Protein AF-A0A1F3GYL7-F1 (afdb_monomer)

pLDDT: mean 73.77, std 18.19, range [34.28, 92.25]

Foldseek 3Di:
DDDDDPPDDPPPPPDDPVPPPPALLNVLVVLCVQLVDDPQLSVQSSVLSVVLVVVVVVVVVVCVVCVVVPPPDPVVVVVVVVVVVVVSVVVSLVSNCVRRNDVSSVSVVVVVVVVVCVVVVVVPPPDPDDDPDPDDD

Secondary structure (DSSP, 8-state):
--------------S--------HHHHHHHHHHHHT--HHHHHHHHHHHHHHHHHHHHHHHHHHHTTTT--S-HHHHHHHHHHHHHHHHHHHHHHHHHHH-HHHHHHHHHHHHHHHHHHHHHTT---SS--------

Sequence (137 aa):
MSFSLMAQQNTGRQGQRTEMRWTAKERSEKMAKQLNLSDEQKAKVEALFEKQDAKRKEMMAKQMEKRDEMTQDREARRKEMMEMRNQAVAENDAELETIIGKEKMDEWKKVRDEQQKTMRGDAKRPGRRNMQAPQTK

Solvent-accessible surface area (backbone atoms only — not comparable to full-atom values): 8381 Å² total; per-residue (Å²): 137,82,84,78,87,78,88,80,84,84,88,79,79,89,70,76,86,72,72,85,66,74,47,37,60,58,48,23,51,50,48,22,68,76,63,69,49,51,73,70,42,28,53,54,45,22,56,50,39,47,56,51,49,52,53,50,51,53,54,50,50,57,49,60,69,46,50,75,78,63,70,84,49,70,64,63,52,50,51,54,53,50,49,58,48,50,51,55,49,52,56,52,49,54,57,44,31,76,63,64,32,65,72,48,42,52,54,47,50,52,56,50,50,52,54,50,48,51,56,56,54,57,69,65,56,93,78,85,85,81,89,77,78,82,83,78,131

Structure (mmCIF, N/CA/C/O backbone):
data_AF-A0A1F3GYL7-F1
#
_entry.id   AF-A0A1F3GYL7-F1
#
loop_
_atom_site.group_PDB
_atom_site.id
_atom_site.type_symbol
_atom_site.label_atom_id
_atom_site.label_alt_id
_atom_site.label_comp_id
_atom_site.label_asym_id
_atom_site.label_entity_id
_atom_site.label_seq_id
_atom_site.pdbx_PDB_ins_code
_atom_site.Cartn_x
_atom_site.Cartn_y
_atom_site.Cartn_z
_atom_site.occupancy
_atom_site.B_iso_or_equiv
_atom_site.auth_seq_id
_atom_site.auth_comp_id
_atom_site.auth_asym_id
_atom_site.auth_atom_id
_atom_site.pdbx_PDB_model_num
ATOM 1 N N . MET A 1 1 ? 43.795 -32.049 -21.755 1.00 37.28 1 MET A N 1
ATOM 2 C CA . MET A 1 1 ? 43.040 -31.264 -20.757 1.00 37.28 1 MET A CA 1
ATOM 3 C C . MET A 1 1 ? 41.613 -31.130 -21.260 1.00 37.28 1 MET A C 1
ATOM 5 O O . MET A 1 1 ? 41.383 -30.452 -22.250 1.00 37.28 1 MET A O 1
ATOM 9 N N . SER A 1 2 ? 40.695 -31.886 -20.668 1.00 34.28 2 SER A N 1
ATOM 10 C CA . SER A 1 2 ? 39.287 -31.991 -21.060 1.00 34.28 2 SER A CA 1
ATOM 11 C C . SER A 1 2 ? 38.461 -30.896 -20.382 1.00 34.28 2 SER A C 1
ATOM 13 O O . SER A 1 2 ? 38.310 -30.895 -19.161 1.00 34.28 2 SER A O 1
ATOM 15 N N . PHE A 1 3 ? 37.930 -29.970 -21.179 1.00 40.31 3 PHE A N 1
ATOM 16 C CA . PHE A 1 3 ? 36.938 -28.987 -20.751 1.00 40.31 3 PHE A CA 1
ATOM 17 C C . PHE A 1 3 ? 35.604 -29.704 -20.513 1.00 40.31 3 PHE A C 1
ATOM 19 O O . PHE A 1 3 ? 34.937 -30.121 -21.456 1.00 40.31 3 PHE A O 1
ATOM 26 N N . SER A 1 4 ? 35.244 -29.899 -19.243 1.00 40.94 4 SER A N 1
ATOM 27 C CA . SER A 1 4 ? 33.967 -30.501 -18.863 1.00 40.94 4 SER A CA 1
ATOM 28 C C . SER A 1 4 ? 32.839 -29.482 -19.019 1.00 40.94 4 SER A C 1
ATOM 30 O O . SER A 1 4 ? 32.772 -28.480 -18.305 1.00 40.94 4 SER A O 1
ATOM 32 N N . LEU A 1 5 ? 31.959 -29.771 -19.977 1.00 44.31 5 LEU A N 1
ATOM 33 C CA . LEU A 1 5 ? 30.590 -29.281 -20.074 1.00 44.31 5 LEU A CA 1
ATOM 34 C C . LEU A 1 5 ? 29.860 -29.525 -18.734 1.00 44.31 5 LEU A C 1
ATOM 36 O O . LEU A 1 5 ? 29.415 -30.631 -18.450 1.00 44.31 5 LEU A O 1
ATOM 40 N N . MET A 1 6 ? 29.683 -28.484 -17.924 1.00 42.25 6 MET A N 1
ATOM 41 C CA . MET A 1 6 ? 28.635 -28.435 -16.892 1.00 42.25 6 MET A CA 1
ATOM 42 C C . MET A 1 6 ? 27.980 -27.053 -16.894 1.00 42.25 6 MET A C 1
ATOM 44 O O . MET A 1 6 ? 27.955 -26.326 -15.907 1.00 42.25 6 MET A O 1
ATOM 48 N N . ALA A 1 7 ? 27.441 -26.682 -18.052 1.00 49.66 7 ALA A N 1
ATOM 49 C CA . ALA A 1 7 ? 26.533 -25.552 -18.208 1.00 49.66 7 ALA A CA 1
ATOM 50 C C . ALA A 1 7 ? 25.125 -26.057 -18.549 1.00 49.66 7 ALA A C 1
ATOM 52 O O . ALA A 1 7 ? 24.496 -25.561 -19.471 1.00 49.66 7 ALA A O 1
ATOM 53 N N . GLN A 1 8 ? 24.629 -27.087 -17.857 1.00 50.72 8 GLN A N 1
ATOM 54 C CA . GLN A 1 8 ? 23.266 -27.569 -18.082 1.00 50.72 8 GLN A CA 1
ATOM 55 C C . GLN A 1 8 ? 22.753 -28.388 -16.897 1.00 50.72 8 GLN A C 1
ATOM 57 O O . GLN A 1 8 ? 22.767 -29.607 -16.947 1.00 50.72 8 GLN A O 1
ATOM 62 N N . GLN A 1 9 ? 22.315 -27.716 -15.828 1.00 42.56 9 GLN A N 1
ATOM 63 C CA . GLN A 1 9 ? 21.223 -28.178 -14.951 1.00 42.56 9 GLN A CA 1
ATOM 64 C C . GLN A 1 9 ? 21.025 -27.194 -13.794 1.00 42.56 9 GLN A C 1
ATOM 66 O O . GLN A 1 9 ? 21.445 -27.403 -12.663 1.00 42.56 9 GLN A O 1
ATOM 71 N N . ASN A 1 10 ? 20.343 -26.087 -14.073 1.00 40.91 10 ASN A N 1
ATOM 72 C CA . ASN A 1 10 ? 19.607 -25.376 -13.029 1.00 40.91 10 ASN A CA 1
ATOM 73 C C . ASN A 1 10 ? 18.213 -25.009 -13.550 1.00 40.91 10 ASN A C 1
ATOM 75 O O . ASN A 1 10 ? 17.783 -23.863 -13.520 1.00 40.91 10 ASN A O 1
ATOM 79 N N . THR A 1 11 ? 17.516 -26.007 -14.089 1.00 47.75 11 THR A N 1
ATOM 80 C CA . THR A 1 11 ? 16.118 -25.933 -14.538 1.00 47.75 11 THR A CA 1
ATOM 81 C C . THR A 1 11 ? 15.185 -26.524 -13.475 1.00 47.75 11 THR A C 1
ATOM 83 O O . THR A 1 11 ? 14.317 -27.329 -13.784 1.00 47.75 11 THR A O 1
ATOM 86 N N . GLY A 1 12 ? 15.398 -26.176 -12.198 1.00 41.06 12 GLY A N 1
ATOM 87 C CA . GLY A 1 12 ? 14.755 -26.863 -11.065 1.00 41.06 12 GLY A CA 1
ATOM 88 C C . GLY A 1 12 ? 14.095 -25.979 -10.004 1.00 41.06 12 GLY A C 1
ATOM 89 O O . GLY A 1 12 ? 13.742 -26.481 -8.943 1.00 41.06 12 GLY A O 1
ATOM 90 N N . ARG A 1 13 ? 13.932 -24.667 -10.228 1.00 42.88 13 ARG A N 1
ATOM 91 C CA . ARG A 1 13 ? 13.186 -23.778 -9.305 1.00 42.88 13 ARG A CA 1
ATOM 92 C C . ARG A 1 13 ? 12.254 -22.797 -10.019 1.00 42.88 13 ARG A C 1
ATOM 94 O O . ARG A 1 13 ? 12.054 -21.670 -9.576 1.00 42.88 13 ARG A O 1
ATOM 101 N N . GLN A 1 14 ? 11.662 -23.231 -11.125 1.00 47.12 14 GLN A N 1
ATOM 102 C CA . GLN A 1 14 ? 10.416 -22.662 -11.637 1.00 47.12 14 GLN A CA 1
ATOM 103 C C . GLN A 1 14 ? 9.277 -23.586 -11.208 1.00 47.12 14 GLN A C 1
ATOM 105 O O . GLN A 1 14 ? 8.804 -24.416 -11.969 1.00 47.12 14 GLN A O 1
ATOM 110 N N . GLY A 1 15 ? 8.885 -23.512 -9.945 1.00 44.62 15 GLY A N 1
ATOM 111 C CA . GLY A 1 15 ? 7.812 -24.348 -9.431 1.00 44.62 15 GLY A CA 1
ATOM 112 C C . GLY A 1 15 ? 7.442 -23.871 -8.048 1.00 44.62 15 GLY A C 1
ATOM 113 O O . GLY A 1 15 ? 8.265 -23.927 -7.144 1.00 44.62 15 GLY A O 1
ATOM 114 N N . GLN A 1 16 ? 6.223 -23.355 -7.917 1.00 39.97 16 GLN A N 1
ATOM 115 C CA . GLN A 1 16 ? 5.605 -22.977 -6.649 1.00 39.97 16 GLN A CA 1
ATOM 116 C C . GLN A 1 16 ? 6.241 -21.775 -5.930 1.00 39.97 16 GLN A C 1
ATOM 118 O O . GLN A 1 16 ? 6.591 -21.823 -4.754 1.00 39.97 16 GLN A O 1
ATOM 123 N N . ARG A 1 17 ? 6.233 -20.603 -6.580 1.00 45.72 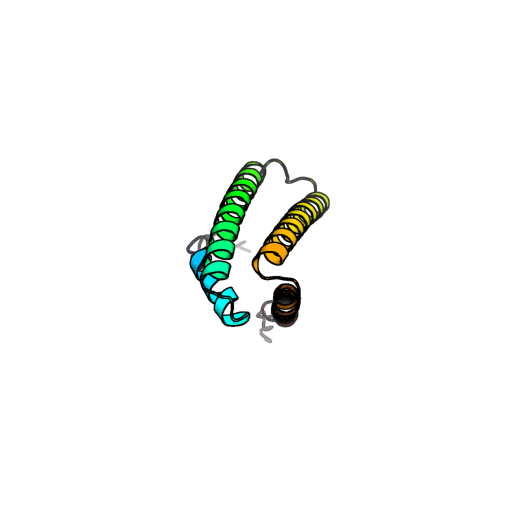17 ARG A N 1
ATOM 124 C CA . ARG A 1 17 ? 5.813 -19.408 -5.828 1.00 45.72 17 ARG A CA 1
ATOM 125 C C . ARG A 1 17 ? 4.307 -19.533 -5.635 1.00 45.72 17 ARG A C 1
ATOM 127 O O . ARG A 1 17 ? 3.544 -18.900 -6.353 1.00 45.72 17 ARG A O 1
ATOM 134 N N . THR A 1 18 ? 3.883 -20.418 -4.738 1.00 44.16 18 THR A N 1
ATOM 135 C CA . THR A 1 18 ? 2.513 -20.423 -4.237 1.00 44.16 18 THR A CA 1
ATOM 136 C C . THR A 1 18 ? 2.375 -19.092 -3.531 1.00 44.16 18 THR A C 1
ATOM 138 O O . THR A 1 18 ? 2.888 -18.887 -2.430 1.00 44.16 18 THR A O 1
ATOM 141 N N . GLU A 1 19 ? 1.834 -18.121 -4.255 1.00 45.38 19 GLU A N 1
ATOM 142 C CA . GLU A 1 19 ? 1.468 -16.843 -3.704 1.00 45.38 19 GLU A CA 1
ATOM 143 C C . GLU A 1 19 ? 0.496 -17.154 -2.566 1.00 45.38 19 GLU A C 1
ATOM 145 O O . GLU A 1 19 ? -0.685 -17.387 -2.797 1.00 45.38 19 GLU A O 1
ATOM 150 N N . MET A 1 20 ? 0.961 -17.125 -1.316 1.00 46.00 20 MET A N 1
ATOM 151 C CA . MET A 1 20 ? 0.079 -16.744 -0.217 1.00 46.00 20 MET A CA 1
ATOM 152 C C . MET A 1 20 ? -0.236 -15.257 -0.418 1.00 46.00 20 MET A C 1
ATOM 154 O O . MET A 1 20 ? 0.219 -14.392 0.330 1.00 46.00 20 MET A O 1
ATOM 158 N N . ARG A 1 21 ? -0.913 -14.934 -1.526 1.00 65.94 21 ARG A N 1
ATOM 159 C CA . ARG A 1 21 ? -1.442 -13.610 -1.794 1.00 65.94 21 ARG A CA 1
ATOM 160 C C . ARG A 1 21 ? -2.658 -13.528 -0.904 1.00 65.94 21 ARG A C 1
ATOM 162 O O . ARG A 1 21 ? -3.651 -14.198 -1.158 1.00 65.94 21 ARG A O 1
ATOM 169 N N . TRP A 1 22 ? -2.536 -12.756 0.164 1.00 74.44 22 T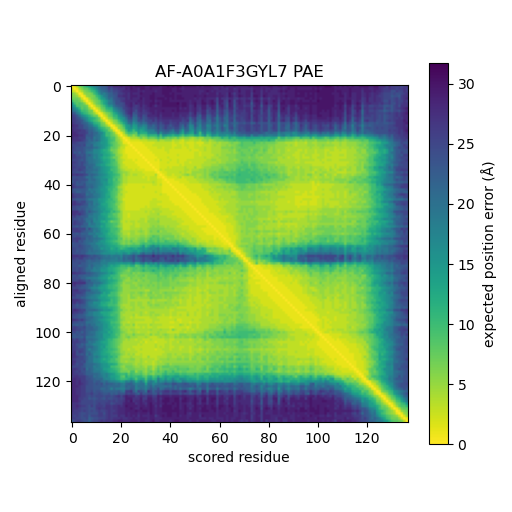RP A N 1
ATOM 170 C CA . TRP A 1 22 ? -3.655 -12.545 1.061 1.00 74.44 22 TRP A CA 1
ATOM 171 C C . TRP A 1 22 ? -4.801 -11.956 0.246 1.00 74.44 22 TRP A C 1
ATOM 173 O O . TRP A 1 22 ? -4.607 -10.982 -0.493 1.00 74.44 22 TRP A O 1
ATOM 183 N N . THR A 1 23 ? -5.970 -12.566 0.362 1.00 85.75 23 THR A N 1
ATOM 184 C CA . THR A 1 23 ? -7.190 -12.096 -0.293 1.00 85.75 23 THR A CA 1
ATOM 185 C C . THR A 1 23 ? -7.572 -10.702 0.222 1.00 85.75 23 THR A C 1
ATOM 187 O O . THR A 1 23 ? -7.051 -10.218 1.233 1.00 85.75 23 THR A O 1
ATOM 190 N N . ALA A 1 24 ? -8.465 -9.998 -0.483 1.00 86.50 24 ALA A N 1
ATOM 191 C CA . ALA A 1 24 ? -9.007 -8.725 0.005 1.00 86.50 24 ALA A CA 1
ATOM 192 C C . ALA A 1 24 ? -9.619 -8.879 1.407 1.00 86.50 24 ALA A C 1
ATOM 194 O O . ALA A 1 24 ? -9.301 -8.088 2.295 1.00 86.50 24 ALA A O 1
ATOM 195 N N . LYS A 1 25 ? -10.356 -9.973 1.620 1.00 87.12 25 LYS A N 1
ATOM 196 C CA . LYS A 1 25 ? -10.938 -10.368 2.902 1.00 87.12 25 LYS A CA 1
ATOM 197 C C . LYS A 1 25 ? -9.906 -10.604 4.005 1.00 87.12 25 LYS A C 1
ATOM 199 O O . LYS A 1 25 ? -10.003 -10.029 5.080 1.00 87.12 25 LYS A O 1
ATOM 204 N N . GLU A 1 26 ? -8.870 -11.402 3.758 1.00 87.25 26 GLU A N 1
ATOM 205 C CA . GLU A 1 26 ? -7.839 -11.659 4.779 1.00 87.25 26 GLU A CA 1
ATOM 206 C C . GLU A 1 26 ? -7.068 -10.384 5.151 1.00 87.25 26 GLU A C 1
ATOM 208 O O . GLU A 1 26 ? -6.670 -10.187 6.303 1.00 87.25 26 GLU A O 1
ATOM 213 N N . ARG A 1 27 ? -6.862 -9.483 4.181 1.00 87.06 27 ARG A N 1
ATOM 214 C CA . ARG A 1 27 ? -6.215 -8.189 4.431 1.00 87.06 27 ARG A CA 1
ATOM 215 C C . ARG A 1 27 ? -7.113 -7.238 5.209 1.00 87.06 27 ARG A C 1
ATOM 217 O O . ARG A 1 27 ? -6.607 -6.602 6.134 1.00 87.06 27 ARG A O 1
ATOM 224 N N . SER A 1 28 ? -8.402 -7.149 4.874 1.00 88.50 28 SER A N 1
ATOM 225 C CA . SER A 1 28 ? -9.361 -6.331 5.624 1.00 88.50 28 SER A CA 1
ATOM 226 C C . SER A 1 28 ? -9.523 -6.865 7.048 1.00 88.50 28 SER A C 1
ATOM 228 O O . SER A 1 28 ? -9.502 -6.086 7.992 1.00 88.50 28 SER A O 1
ATOM 230 N N . GLU A 1 29 ? -9.552 -8.186 7.235 1.00 90.38 29 GLU A N 1
ATOM 231 C CA . GLU A 1 29 ? -9.592 -8.836 8.549 1.00 90.38 29 GLU A CA 1
ATOM 232 C C . GLU A 1 29 ? -8.367 -8.543 9.402 1.00 90.38 29 GLU A C 1
ATOM 234 O O . GLU A 1 29 ? -8.488 -8.220 10.584 1.00 90.38 29 GLU A O 1
ATOM 239 N N . LYS A 1 30 ? -7.171 -8.636 8.821 1.00 89.38 30 LYS A N 1
ATOM 240 C CA . LYS A 1 30 ? -5.942 -8.309 9.545 1.00 89.38 30 LYS A CA 1
ATOM 241 C C . LYS A 1 30 ? -5.890 -6.838 9.920 1.00 89.38 30 LYS A C 1
ATOM 243 O O . LYS A 1 30 ? -5.520 -6.519 11.044 1.00 89.38 30 LYS A O 1
ATOM 248 N N . MET A 1 31 ? -6.258 -5.960 8.989 1.00 87.44 31 MET A N 1
ATOM 249 C CA . MET A 1 31 ? -6.307 -4.524 9.235 1.00 87.44 31 MET A CA 1
ATOM 250 C C . MET A 1 31 ? -7.331 -4.199 10.324 1.00 87.44 31 MET A C 1
ATOM 252 O O . MET A 1 31 ? -7.011 -3.458 11.248 1.00 87.44 31 MET A O 1
ATOM 256 N N . ALA A 1 32 ? -8.510 -4.821 10.280 1.00 90.62 32 ALA A N 1
ATOM 257 C CA . ALA A 1 32 ? -9.528 -4.678 11.310 1.00 90.62 32 ALA A CA 1
ATOM 258 C C . ALA A 1 32 ? -9.018 -5.121 12.684 1.00 90.62 32 ALA A C 1
ATOM 260 O O . ALA A 1 32 ? -9.223 -4.402 13.652 1.00 90.62 32 ALA A O 1
ATOM 261 N N . LYS A 1 33 ? -8.277 -6.234 12.772 1.00 91.06 33 LYS A N 1
ATOM 262 C CA . LYS A 1 33 ? -7.644 -6.683 14.027 1.00 91.06 33 LYS A CA 1
ATOM 263 C C . LYS A 1 33 ? -6.541 -5.745 14.521 1.00 91.06 33 LYS A C 1
ATOM 265 O O . LYS A 1 33 ? -6.370 -5.592 15.720 1.00 91.06 33 LYS A O 1
ATOM 270 N N . GLN A 1 34 ? -5.766 -5.152 13.615 1.00 87.81 34 GLN A N 1
ATOM 271 C CA . GLN A 1 34 ? -4.658 -4.261 13.977 1.00 87.81 34 GLN A CA 1
ATOM 272 C C . GLN A 1 34 ? -5.137 -2.880 14.420 1.00 87.81 34 GLN A C 1
ATOM 274 O O . GLN A 1 34 ? -4.540 -2.285 15.308 1.00 87.81 34 GLN A O 1
ATOM 279 N N . LEU A 1 35 ? -6.198 -2.381 13.790 1.00 88.94 35 LEU A N 1
ATOM 280 C CA . LEU A 1 35 ? -6.718 -1.033 13.999 1.00 88.94 35 LEU A CA 1
ATOM 281 C C . LEU A 1 35 ? -8.022 -1.030 14.804 1.00 88.94 35 LEU A C 1
ATOM 283 O O . LEU A 1 35 ? -8.583 0.037 15.025 1.00 88.94 35 LEU A O 1
ATOM 287 N N . ASN A 1 36 ? -8.518 -2.189 15.246 1.00 89.38 36 ASN A N 1
ATOM 288 C CA . ASN A 1 36 ? -9.830 -2.350 15.883 1.00 89.38 36 ASN A CA 1
ATOM 289 C C . ASN A 1 36 ? -10.954 -1.661 15.080 1.00 89.38 36 ASN A C 1
ATOM 291 O O . ASN A 1 36 ? -11.685 -0.829 15.615 1.00 89.38 36 ASN A O 1
ATOM 295 N N . LEU A 1 37 ? -11.040 -1.954 13.776 1.00 89.56 37 LEU A N 1
ATOM 296 C CA . LEU A 1 37 ? -12.080 -1.393 12.898 1.00 89.56 37 LEU A CA 1
ATOM 297 C C . LEU A 1 37 ? -13.445 -2.026 13.187 1.00 89.56 37 LEU A C 1
ATOM 299 O O . LEU A 1 37 ? -13.516 -3.209 13.524 1.00 89.56 37 LEU A O 1
ATOM 303 N N . SER A 1 38 ? -14.523 -1.264 12.979 1.00 91.19 38 SER A N 1
ATOM 304 C CA . SER A 1 38 ? -15.885 -1.811 13.022 1.00 91.19 38 SER A CA 1
ATOM 305 C C . SER A 1 38 ? -16.171 -2.724 11.823 1.00 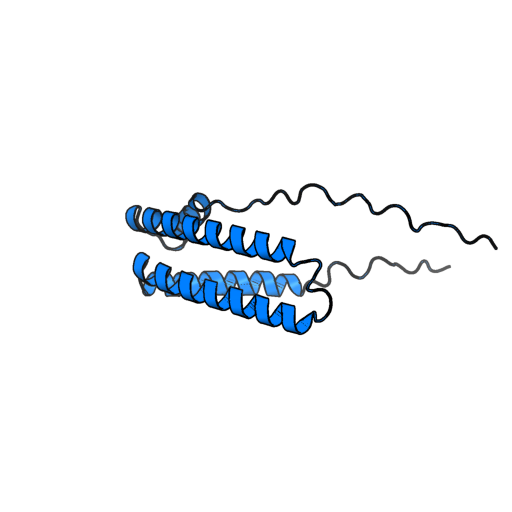91.19 38 SER A C 1
ATOM 307 O O . SER A 1 38 ? -15.508 -2.631 10.786 1.00 91.19 38 SER A O 1
ATOM 309 N N . ASP A 1 39 ? -17.194 -3.577 11.928 1.00 90.31 39 ASP A N 1
ATOM 310 C CA . ASP A 1 39 ? -17.601 -4.468 10.831 1.00 90.31 39 ASP A CA 1
ATOM 311 C C . ASP A 1 39 ? -18.003 -3.690 9.565 1.00 90.31 39 ASP A C 1
ATOM 313 O O . ASP A 1 39 ? -17.670 -4.090 8.448 1.00 90.31 39 ASP A O 1
ATOM 317 N N . GLU A 1 40 ? -18.630 -2.522 9.731 1.00 88.81 40 GLU A N 1
ATOM 318 C CA . GLU A 1 40 ? -18.975 -1.628 8.621 1.00 88.81 40 GLU A CA 1
ATOM 319 C C . GLU A 1 40 ? -17.734 -1.043 7.933 1.00 88.81 40 GLU A C 1
ATOM 321 O O . GLU A 1 40 ? -17.664 -0.977 6.702 1.00 88.81 40 GLU A O 1
ATOM 326 N N . GLN A 1 41 ? -16.729 -0.626 8.710 1.00 88.25 41 GLN A N 1
ATOM 327 C CA . GLN A 1 41 ? -15.464 -0.124 8.169 1.00 88.25 41 GLN A CA 1
ATOM 328 C C . GLN A 1 41 ? -14.682 -1.245 7.487 1.00 88.25 41 GLN A C 1
ATOM 330 O O . GLN A 1 41 ? -14.160 -1.050 6.391 1.00 88.25 41 GLN A O 1
ATOM 335 N N . LYS A 1 42 ? -14.653 -2.437 8.087 1.00 91.75 42 LYS A N 1
ATOM 336 C CA . LYS A 1 42 ? -14.027 -3.631 7.515 1.00 91.75 42 LYS A CA 1
ATOM 337 C C . LYS A 1 42 ? -14.626 -3.975 6.150 1.00 91.75 42 LYS A C 1
ATOM 339 O O . LYS A 1 42 ? -13.861 -4.199 5.214 1.00 91.75 42 LYS A O 1
ATOM 344 N N . ALA A 1 43 ? -15.953 -3.971 6.012 1.00 91.75 43 ALA A N 1
ATOM 345 C CA . ALA A 1 43 ? -16.624 -4.254 4.741 1.00 91.75 43 ALA A CA 1
ATOM 346 C C . ALA A 1 43 ? -16.267 -3.224 3.652 1.00 91.75 43 ALA A C 1
ATOM 348 O O . ALA A 1 43 ? -15.987 -3.585 2.508 1.00 91.75 43 ALA A O 1
ATOM 349 N N . LYS A 1 44 ? -16.194 -1.935 4.013 1.00 90.31 44 LYS A N 1
ATOM 350 C CA . LYS A 1 44 ? -15.752 -0.868 3.096 1.00 90.31 44 LYS A CA 1
ATOM 351 C C . LYS A 1 44 ? -14.286 -1.038 2.678 1.00 90.31 44 LYS A C 1
ATOM 353 O O . LYS A 1 44 ? -13.967 -0.884 1.500 1.00 90.31 44 LYS A O 1
ATOM 358 N N . VAL A 1 45 ? -13.408 -1.395 3.617 1.00 89.88 45 VAL A N 1
ATOM 359 C CA . VAL A 1 45 ? -11.990 -1.685 3.342 1.00 89.88 45 VAL A CA 1
ATOM 360 C C . VAL A 1 45 ? -11.837 -2.916 2.443 1.00 89.88 45 VAL A C 1
ATOM 362 O O . VAL A 1 45 ? -11.005 -2.911 1.539 1.00 89.88 45 VAL A O 1
ATOM 365 N N . GLU A 1 46 ? -12.642 -3.959 2.648 1.00 92.25 46 GLU A N 1
ATOM 366 C CA . GLU A 1 46 ? -12.644 -5.164 1.811 1.00 92.25 46 GLU A CA 1
ATOM 367 C C . GLU A 1 46 ? -12.983 -4.834 0.354 1.00 92.25 46 GLU A C 1
ATOM 369 O O . GLU A 1 46 ? -12.195 -5.148 -0.539 1.00 92.25 46 GLU A O 1
ATOM 374 N N . ALA A 1 47 ? -14.075 -4.099 0.122 1.00 91.50 47 ALA A N 1
ATOM 375 C CA . ALA A 1 47 ? -14.473 -3.661 -1.217 1.00 91.50 47 ALA A CA 1
ATOM 376 C C . ALA A 1 47 ? -13.408 -2.771 -1.889 1.00 91.50 47 ALA A C 1
ATOM 378 O O . ALA A 1 47 ? -13.161 -2.869 -3.095 1.00 91.50 47 ALA A O 1
ATOM 379 N N . LEU A 1 48 ? -12.743 -1.911 -1.113 1.00 90.19 48 LEU A N 1
ATOM 380 C CA . LEU A 1 48 ? -11.623 -1.102 -1.592 1.00 90.19 48 LEU A CA 1
ATOM 381 C C . LEU A 1 48 ? -10.433 -1.987 -2.004 1.00 90.19 48 LEU A C 1
ATOM 383 O O . LEU A 1 48 ? -9.867 -1.803 -3.084 1.00 90.19 48 LEU A O 1
ATOM 387 N N . PHE A 1 49 ? -10.086 -3.001 -1.212 1.00 88.62 49 PHE A N 1
ATOM 388 C CA . PHE A 1 49 ? -9.002 -3.927 -1.541 1.00 88.62 49 PHE A CA 1
ATOM 389 C C . PHE A 1 49 ? -9.288 -4.804 -2.761 1.00 88.62 49 PHE A C 1
ATOM 391 O O . PHE A 1 49 ? -8.355 -5.103 -3.510 1.00 88.62 49 PHE A O 1
ATOM 398 N N . GLU A 1 50 ? -10.539 -5.187 -3.007 1.00 90.69 50 GLU A N 1
ATOM 399 C CA . GLU A 1 50 ? -10.926 -5.908 -4.225 1.00 90.69 50 GLU A CA 1
ATOM 400 C C . GLU A 1 50 ? -10.698 -5.066 -5.484 1.00 90.69 50 GLU A C 1
ATOM 402 O O . GLU A 1 50 ? -10.054 -5.524 -6.435 1.00 90.69 50 GLU A O 1
ATOM 407 N N . LYS A 1 51 ? -11.142 -3.801 -5.466 1.00 89.06 51 LYS A N 1
ATOM 408 C CA . LYS A 1 51 ? -10.920 -2.855 -6.573 1.00 89.06 51 LYS A CA 1
ATOM 409 C C . LYS A 1 51 ? -9.431 -2.647 -6.844 1.00 89.06 51 LYS A C 1
ATOM 411 O O . LYS A 1 51 ? -8.989 -2.688 -7.995 1.00 89.06 51 LYS A O 1
ATOM 416 N N . GLN A 1 52 ? -8.644 -2.459 -5.788 1.00 85.56 52 GLN A N 1
ATOM 417 C CA . GLN A 1 52 ? -7.195 -2.282 -5.896 1.00 85.56 52 GLN A CA 1
ATOM 418 C C . GLN A 1 52 ? -6.498 -3.520 -6.45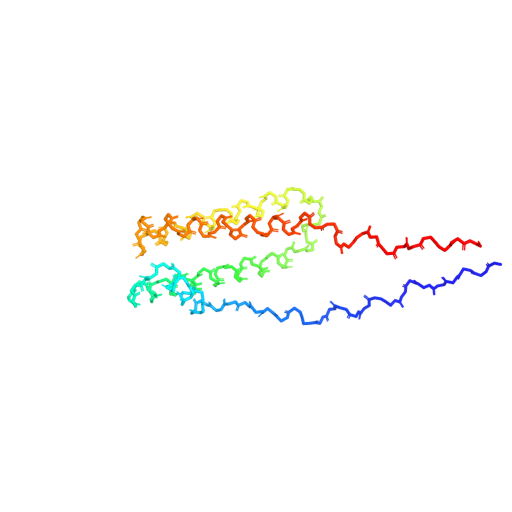9 1.00 85.56 52 GLN A C 1
ATOM 420 O O . GLN A 1 52 ? -5.556 -3.405 -7.248 1.00 85.56 52 GLN A O 1
ATOM 425 N N . ASP A 1 53 ? -6.950 -4.710 -6.077 1.00 86.25 53 ASP A N 1
ATOM 426 C CA . ASP A 1 53 ? -6.378 -5.956 -6.568 1.00 86.25 53 ASP A CA 1
ATOM 427 C C . ASP A 1 53 ? -6.677 -6.198 -8.041 1.00 86.25 53 ASP A C 1
ATOM 429 O O . ASP A 1 53 ? -5.780 -6.660 -8.751 1.00 86.25 53 ASP A O 1
ATOM 433 N N . ALA A 1 54 ? -7.880 -5.858 -8.507 1.00 87.12 54 ALA A N 1
ATOM 434 C CA . ALA A 1 54 ? -8.228 -5.903 -9.923 1.00 87.12 54 ALA A CA 1
ATOM 435 C C . ALA A 1 54 ? -7.321 -4.968 -10.740 1.00 87.12 54 ALA A C 1
ATOM 437 O O . ALA A 1 54 ? -6.632 -5.435 -11.651 1.00 87.12 54 ALA A O 1
ATOM 438 N N . LYS A 1 55 ? -7.203 -3.692 -10.334 1.00 85.81 55 LYS A N 1
ATOM 439 C CA . LYS A 1 55 ? -6.295 -2.719 -10.976 1.00 85.81 55 LYS A CA 1
ATOM 440 C C . LYS A 1 55 ? -4.846 -3.213 -10.986 1.00 85.81 55 LYS A C 1
ATOM 442 O O . LYS A 1 55 ? -4.152 -3.135 -11.998 1.00 85.81 55 LYS A O 1
ATOM 447 N N . ARG A 1 56 ? -4.370 -3.775 -9.868 1.00 82.81 56 ARG A N 1
ATOM 448 C CA . ARG A 1 56 ? -3.004 -4.311 -9.771 1.00 82.81 56 ARG A CA 1
ATOM 449 C C . ARG A 1 56 ? -2.790 -5.506 -10.699 1.00 82.81 56 ARG A C 1
ATOM 451 O O . ARG A 1 56 ? -1.715 -5.611 -11.281 1.00 82.81 56 ARG A O 1
ATOM 458 N N . LYS A 1 57 ? -3.760 -6.418 -10.813 1.00 84.38 57 LYS A N 1
ATOM 459 C CA . LYS A 1 57 ? -3.675 -7.565 -11.732 1.00 84.38 57 LYS A CA 1
ATOM 460 C C . LYS A 1 57 ? -3.575 -7.094 -13.180 1.00 84.38 57 LYS A C 1
ATOM 462 O O . LYS A 1 57 ? -2.712 -7.583 -13.899 1.00 84.38 57 LYS A O 1
ATOM 467 N N . GLU A 1 58 ? -4.379 -6.109 -13.569 1.00 85.19 58 GLU A N 1
ATOM 468 C CA . GLU A 1 58 ? -4.342 -5.539 -14.917 1.00 85.19 58 GLU A CA 1
ATOM 469 C C . GLU A 1 58 ? -2.997 -4.861 -15.221 1.00 85.19 58 GLU A C 1
ATOM 471 O O . GLU A 1 58 ? -2.381 -5.142 -16.249 1.00 85.19 58 GLU A O 1
ATOM 476 N N . MET A 1 59 ? -2.485 -4.031 -14.303 1.00 80.75 59 MET A N 1
ATOM 477 C CA . MET A 1 59 ? -1.166 -3.406 -14.469 1.00 80.75 59 MET A CA 1
ATOM 478 C C . MET A 1 59 ? -0.042 -4.444 -14.574 1.00 80.75 59 MET A C 1
ATOM 480 O O . MET A 1 59 ? 0.867 -4.292 -15.388 1.00 80.75 59 MET A O 1
ATOM 484 N N . MET A 1 60 ? -0.109 -5.518 -13.781 1.00 79.81 60 MET A N 1
ATOM 485 C CA . MET A 1 60 ? 0.871 -6.605 -13.844 1.00 79.81 60 MET A CA 1
ATOM 486 C C . MET A 1 60 ? 0.787 -7.376 -15.163 1.00 79.81 60 MET A C 1
ATOM 488 O O . MET A 1 60 ? 1.829 -7.694 -15.725 1.00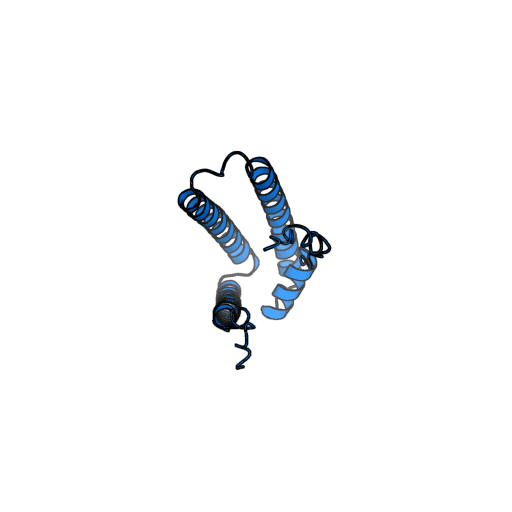 79.81 60 MET A O 1
ATOM 492 N N . ALA A 1 61 ? -0.416 -7.643 -15.679 1.00 83.56 61 ALA A N 1
ATOM 493 C CA . ALA A 1 61 ? -0.602 -8.301 -16.972 1.00 83.56 61 ALA A CA 1
ATOM 494 C C . ALA A 1 61 ? -0.003 -7.462 -18.112 1.00 83.56 61 ALA A C 1
ATOM 496 O O . ALA A 1 61 ? 0.878 -7.944 -18.823 1.00 83.56 61 ALA A O 1
ATOM 497 N N . LYS A 1 62 ? -0.356 -6.170 -18.185 1.00 82.06 62 LYS A N 1
ATOM 498 C CA . LYS A 1 62 ? 0.211 -5.220 -19.162 1.00 82.06 62 LYS A CA 1
ATOM 499 C C . LYS A 1 62 ? 1.736 -5.140 -19.078 1.00 82.06 62 LYS A C 1
ATOM 501 O O . LYS A 1 62 ? 2.428 -5.009 -20.083 1.00 82.06 62 LYS A O 1
ATOM 506 N N . GLN A 1 63 ? 2.285 -5.218 -17.870 1.00 75.81 63 GLN A N 1
ATOM 507 C CA . GLN A 1 63 ? 3.726 -5.190 -17.665 1.00 75.81 63 GLN A CA 1
ATOM 508 C C . GLN A 1 63 ? 4.428 -6.502 -18.039 1.00 75.81 63 GLN A C 1
ATOM 510 O O . GLN A 1 63 ? 5.591 -6.469 -18.444 1.00 75.81 63 GLN A O 1
ATOM 515 N N . MET A 1 64 ? 3.759 -7.643 -17.877 1.00 75.00 64 MET A N 1
ATOM 516 C CA . MET A 1 64 ? 4.273 -8.934 -18.332 1.00 75.00 64 MET A CA 1
ATOM 517 C C . MET A 1 64 ? 4.298 -9.013 -19.859 1.00 75.00 64 MET A C 1
ATOM 519 O O . MET A 1 64 ? 5.271 -9.526 -20.396 1.00 75.00 64 MET A O 1
ATOM 523 N N . GLU A 1 65 ? 3.300 -8.453 -20.544 1.00 78.38 65 GLU A N 1
ATOM 524 C CA . GLU A 1 65 ? 3.279 -8.353 -22.012 1.00 78.38 65 GLU A CA 1
ATOM 525 C C . GLU A 1 65 ? 4.405 -7.451 -22.531 1.00 78.38 65 GLU A C 1
ATOM 527 O O . GLU A 1 65 ? 5.181 -7.843 -23.395 1.00 78.38 65 GLU A O 1
ATOM 532 N N . LYS A 1 66 ? 4.591 -6.275 -21.921 1.00 73.19 66 LYS A N 1
ATOM 533 C CA . LYS A 1 66 ? 5.673 -5.339 -22.281 1.00 73.19 66 LYS A CA 1
ATOM 534 C C . LYS A 1 66 ? 7.056 -5.746 -21.758 1.00 73.19 66 LYS A C 1
ATOM 536 O O . LYS A 1 66 ? 8.009 -4.964 -21.820 1.00 73.19 66 LYS A O 1
ATOM 541 N N . ARG A 1 67 ? 7.190 -6.944 -21.179 1.00 67.25 67 ARG A N 1
ATOM 542 C CA . ARG A 1 67 ? 8.441 -7.410 -20.567 1.00 67.25 67 ARG A CA 1
ATOM 543 C C . ARG A 1 67 ? 9.556 -7.581 -21.597 1.00 67.25 67 ARG A C 1
ATOM 545 O O . ARG A 1 67 ? 10.709 -7.342 -21.234 1.00 67.25 67 ARG A O 1
ATOM 552 N N . ASP A 1 68 ? 9.198 -7.952 -22.822 1.00 64.44 68 ASP A N 1
ATOM 553 C CA . ASP A 1 68 ? 10.143 -8.224 -23.905 1.00 64.44 68 ASP A CA 1
ATOM 554 C C . ASP A 1 68 ? 10.571 -6.935 -24.635 1.00 64.44 68 ASP A C 1
ATOM 556 O O . ASP A 1 68 ? 11.752 -6.771 -24.943 1.00 64.44 68 ASP A O 1
ATOM 560 N N . GLU A 1 69 ? 9.666 -5.958 -24.790 1.00 63.31 69 GLU A N 1
ATOM 561 C CA . GLU A 1 69 ? 9.964 -4.641 -25.389 1.00 63.31 69 GLU A CA 1
ATOM 562 C C . GLU A 1 69 ? 10.817 -3.733 -24.479 1.00 63.31 69 GLU A C 1
ATOM 564 O O . GLU A 1 69 ? 11.665 -2.981 -24.955 1.00 63.31 69 GLU A O 1
ATOM 569 N N . MET A 1 70 ? 10.650 -3.806 -23.154 1.00 60.28 70 MET A N 1
ATOM 570 C CA . MET A 1 70 ? 11.303 -2.899 -22.191 1.00 60.28 70 MET A CA 1
ATOM 571 C C . MET A 1 70 ? 12.652 -3.414 -21.647 1.00 60.28 70 MET A C 1
ATOM 573 O O . MET A 1 70 ? 12.918 -3.361 -20.437 1.00 60.28 70 MET A O 1
ATOM 577 N N . THR A 1 71 ? 13.508 -3.957 -22.514 1.00 60.09 71 THR A N 1
ATOM 578 C CA . THR A 1 71 ? 14.822 -4.524 -22.143 1.00 60.09 71 THR A CA 1
ATOM 579 C C . THR A 1 71 ? 15.985 -3.523 -22.188 1.00 60.09 71 THR A C 1
ATOM 581 O O . THR A 1 71 ? 17.047 -3.827 -21.647 1.00 60.09 71 THR A O 1
ATOM 584 N N . GLN A 1 72 ? 15.799 -2.329 -22.764 1.00 65.62 72 GLN A N 1
ATOM 585 C CA . GLN A 1 72 ? 16.916 -1.434 -23.108 1.00 65.62 72 GLN A CA 1
ATOM 586 C C . GLN A 1 72 ? 17.326 -0.428 -22.013 1.00 65.62 72 GLN A C 1
ATOM 588 O O . GLN A 1 72 ? 18.512 -0.124 -21.918 1.00 65.62 72 GLN A O 1
ATOM 593 N N . ASP A 1 73 ? 16.420 0.023 -21.132 1.00 76.75 73 ASP A N 1
ATOM 594 C CA . ASP A 1 73 ? 16.766 0.944 -20.031 1.00 76.75 73 ASP A CA 1
ATOM 595 C C . ASP A 1 73 ? 16.177 0.500 -18.682 1.00 76.75 73 ASP A C 1
ATOM 597 O O . ASP A 1 73 ? 15.003 0.684 -18.343 1.00 76.75 73 ASP A O 1
ATOM 601 N N . ARG A 1 74 ? 17.036 -0.136 -17.883 1.00 74.12 74 ARG A N 1
ATOM 602 C CA . ARG A 1 74 ? 16.672 -0.730 -16.594 1.00 74.12 74 ARG A CA 1
ATOM 603 C C . ARG A 1 74 ? 16.397 0.317 -15.513 1.00 74.12 74 ARG A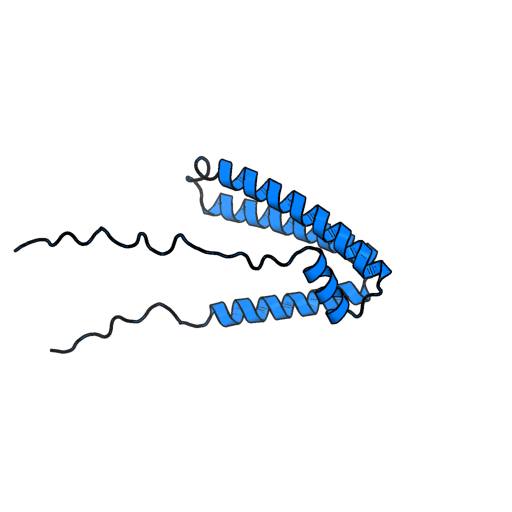 C 1
ATOM 605 O O . ARG A 1 74 ? 15.619 0.033 -14.595 1.00 74.12 74 ARG A O 1
ATOM 612 N N . GLU A 1 75 ? 17.048 1.476 -15.572 1.00 79.25 75 GLU A N 1
ATOM 613 C CA . GLU A 1 75 ? 16.889 2.528 -14.567 1.00 79.25 75 GLU A CA 1
ATOM 614 C C . GLU A 1 75 ? 15.624 3.337 -14.816 1.00 79.25 75 GLU A C 1
ATOM 616 O O . GLU A 1 75 ? 14.847 3.526 -13.874 1.00 79.25 75 GLU A O 1
ATOM 621 N N . ALA A 1 76 ? 15.373 3.723 -16.071 1.00 80.06 76 ALA A N 1
ATOM 622 C CA . ALA A 1 76 ? 14.128 4.378 -16.465 1.00 80.06 76 ALA A CA 1
ATOM 623 C C . AL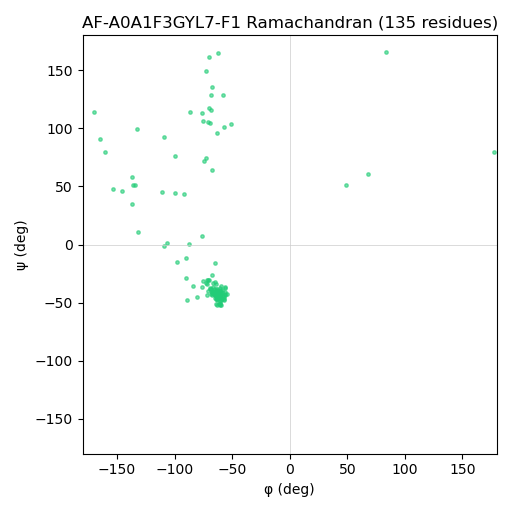A A 1 76 ? 12.914 3.508 -16.101 1.00 80.06 76 ALA A C 1
ATOM 625 O O . ALA A 1 76 ? 12.026 3.958 -15.376 1.00 80.06 76 ALA A O 1
ATOM 626 N N . ARG A 1 77 ? 12.955 2.209 -16.440 1.00 77.19 77 ARG A N 1
ATOM 627 C CA . ARG A 1 77 ? 11.910 1.242 -16.061 1.00 77.19 77 ARG A CA 1
ATOM 628 C C . ARG A 1 77 ? 11.675 1.184 -14.555 1.00 77.19 77 ARG A C 1
ATOM 630 O O . ARG A 1 77 ? 10.540 1.054 -14.099 1.00 77.19 77 ARG A O 1
ATOM 637 N N . ARG A 1 78 ? 12.748 1.195 -13.755 1.00 81.50 78 ARG A N 1
ATOM 638 C CA . ARG A 1 78 ? 12.629 1.127 -12.293 1.00 81.50 78 ARG A CA 1
ATOM 639 C C . ARG A 1 78 ? 11.972 2.392 -11.743 1.00 81.50 78 ARG A C 1
ATOM 641 O O . ARG A 1 78 ? 11.153 2.263 -10.835 1.00 81.50 78 ARG A O 1
ATOM 648 N N . LYS A 1 79 ? 12.325 3.569 -12.264 1.00 85.38 79 LYS A N 1
ATOM 649 C CA . LYS A 1 79 ? 11.732 4.850 -11.854 1.00 85.38 79 LYS A CA 1
ATOM 650 C C . LYS A 1 79 ? 10.247 4.907 -12.203 1.00 85.38 79 LYS A C 1
ATOM 652 O O . LYS A 1 79 ? 9.443 5.088 -11.297 1.00 85.38 79 LYS A O 1
ATOM 657 N N . GLU A 1 80 ? 9.884 4.602 -13.445 1.00 83.00 80 GLU A N 1
ATOM 658 C CA . GLU A 1 80 ? 8.488 4.594 -13.911 1.00 83.00 80 GLU A CA 1
ATOM 659 C C . GLU A 1 80 ? 7.614 3.636 -13.079 1.00 83.00 80 GLU A C 1
ATOM 661 O O . GLU A 1 80 ? 6.537 3.982 -12.595 1.00 83.00 80 GLU A O 1
ATOM 666 N N . MET A 1 81 ? 8.125 2.434 -12.804 1.00 80.62 81 MET A N 1
ATOM 667 C CA . MET A 1 81 ? 7.488 1.473 -11.902 1.00 80.62 81 MET A CA 1
ATOM 668 C C . MET A 1 81 ? 7.299 1.991 -10.476 1.00 80.62 81 MET A C 1
ATOM 670 O O . MET A 1 81 ? 6.277 1.715 -9.844 1.00 80.62 81 MET A O 1
ATOM 674 N N . MET A 1 82 ? 8.309 2.673 -9.933 1.00 84.00 82 MET A N 1
ATOM 675 C CA . MET A 1 82 ? 8.216 3.261 -8.601 1.00 84.00 82 MET A CA 1
ATOM 676 C C . MET A 1 82 ? 7.177 4.375 -8.571 1.00 84.00 82 MET A C 1
ATOM 678 O O . MET A 1 82 ? 6.390 4.414 -7.632 1.00 84.00 82 MET A O 1
ATOM 682 N N . GLU A 1 83 ? 7.133 5.228 -9.590 1.00 87.75 83 GLU A N 1
ATOM 683 C CA . GLU A 1 83 ? 6.164 6.319 -9.699 1.00 87.75 83 GLU A CA 1
ATOM 684 C C . GLU A 1 83 ? 4.732 5.795 -9.793 1.00 87.75 83 GLU A C 1
ATOM 686 O O . GLU A 1 83 ? 3.916 6.148 -8.942 1.00 87.75 83 GLU A O 1
ATOM 691 N N . MET A 1 84 ? 4.452 4.863 -10.712 1.00 83.50 84 MET A N 1
ATOM 692 C CA . MET A 1 84 ? 3.129 4.230 -10.824 1.00 83.50 84 MET A CA 1
ATOM 693 C C . MET A 1 84 ? 2.698 3.569 -9.512 1.00 83.50 84 MET A C 1
ATOM 695 O O . MET A 1 84 ? 1.543 3.657 -9.093 1.00 83.50 84 MET A O 1
ATOM 699 N N . ARG A 1 85 ? 3.634 2.907 -8.820 1.00 84.06 85 ARG A N 1
ATOM 700 C CA . ARG A 1 85 ? 3.350 2.296 -7.519 1.00 84.06 85 ARG A CA 1
ATOM 701 C C . ARG A 1 85 ? 3.070 3.348 -6.448 1.00 84.06 85 ARG A C 1
ATOM 703 O O . ARG A 1 85 ? 2.162 3.143 -5.650 1.00 84.06 85 ARG A O 1
ATOM 710 N N . ASN A 1 86 ? 3.853 4.421 -6.392 1.00 86.38 86 ASN A N 1
ATOM 711 C CA . ASN A 1 86 ? 3.696 5.475 -5.394 1.00 86.38 86 ASN A CA 1
ATOM 712 C C . ASN A 1 86 ? 2.372 6.220 -5.584 1.00 86.38 86 ASN A C 1
ATOM 714 O O . ASN A 1 86 ? 1.678 6.451 -4.600 1.00 86.38 86 ASN A O 1
ATOM 718 N N . GLN A 1 87 ? 1.993 6.510 -6.831 1.00 86.62 87 GLN A N 1
ATOM 719 C CA . GLN A 1 87 ? 0.691 7.088 -7.171 1.00 86.62 87 GLN A CA 1
ATOM 720 C C . GLN A 1 87 ? -0.450 6.177 -6.717 1.00 86.62 87 GLN A C 1
ATOM 722 O O . GLN A 1 87 ? -1.297 6.604 -5.938 1.00 86.62 87 GLN A O 1
ATOM 727 N N . ALA A 1 88 ? -0.407 4.892 -7.088 1.00 84.56 88 ALA A N 1
ATOM 728 C CA . ALA A 1 88 ? -1.422 3.936 -6.660 1.00 84.56 88 ALA A CA 1
ATOM 729 C C . ALA A 1 88 ? -1.505 3.829 -5.128 1.00 84.56 88 ALA A C 1
ATOM 731 O O . ALA A 1 88 ? -2.590 3.719 -4.577 1.00 84.56 88 ALA A O 1
ATOM 732 N N . VAL A 1 89 ? -0.377 3.861 -4.411 1.00 85.06 89 VAL A N 1
ATOM 733 C CA . VAL A 1 89 ? -0.380 3.846 -2.939 1.00 85.06 89 VAL A CA 1
ATOM 734 C C . VAL A 1 89 ? -0.997 5.120 -2.363 1.00 85.06 89 VAL A C 1
ATOM 736 O O . VAL A 1 89 ? -1.779 5.011 -1.426 1.00 85.06 89 VAL A O 1
ATOM 739 N N . ALA A 1 90 ? -0.690 6.293 -2.917 1.00 86.94 90 ALA A N 1
ATOM 740 C CA . ALA A 1 90 ? -1.246 7.560 -2.452 1.00 86.94 90 ALA A CA 1
ATOM 741 C C . ALA A 1 90 ? -2.769 7.632 -2.653 1.00 86.94 90 ALA A C 1
ATOM 743 O O . ALA A 1 90 ? -3.484 8.005 -1.726 1.00 86.94 90 ALA A O 1
ATOM 744 N N . GLU A 1 91 ? -3.270 7.211 -3.819 1.00 87.31 91 GLU A N 1
ATOM 745 C CA . GLU A 1 91 ? -4.713 7.105 -4.087 1.00 87.31 91 GLU A CA 1
ATOM 746 C C . GLU A 1 91 ? -5.393 6.156 -3.093 1.00 87.31 91 GLU A C 1
ATOM 748 O O . GLU A 1 91 ? -6.400 6.496 -2.473 1.00 87.31 91 GLU A O 1
ATOM 753 N N . ASN A 1 92 ? -4.792 4.985 -2.880 1.00 87.06 92 ASN A N 1
ATOM 754 C CA . ASN A 1 92 ? -5.312 3.983 -1.955 1.00 87.06 92 ASN A CA 1
ATOM 755 C C . ASN A 1 92 ? -5.341 4.485 -0.509 1.00 87.06 92 ASN A C 1
ATOM 757 O O . ASN A 1 92 ? -6.278 4.182 0.223 1.00 87.06 92 ASN A O 1
ATOM 761 N N . ASP A 1 93 ? -4.311 5.216 -0.087 1.00 87.06 93 ASP A N 1
ATOM 762 C CA . ASP A 1 93 ? -4.211 5.777 1.257 1.00 87.06 93 ASP A CA 1
ATOM 763 C C . ASP A 1 93 ? -5.248 6.885 1.480 1.00 87.06 93 ASP A C 1
ATOM 765 O O . ASP A 1 93 ? -5.848 6.933 2.551 1.00 87.06 93 ASP A O 1
ATOM 769 N N . ALA A 1 94 ? -5.511 7.721 0.470 1.00 89.56 94 ALA A N 1
ATOM 770 C CA . ALA A 1 94 ? -6.554 8.742 0.533 1.00 89.56 94 ALA A CA 1
ATOM 771 C C . ALA A 1 94 ? -7.949 8.112 0.673 1.00 89.56 94 ALA A C 1
ATOM 773 O O . ALA A 1 94 ? -8.714 8.496 1.555 1.00 89.56 94 ALA A O 1
ATOM 774 N N . GLU A 1 95 ? -8.269 7.099 -0.139 1.00 89.19 95 GLU A N 1
ATOM 775 C CA . GLU A 1 95 ? -9.541 6.379 -0.019 1.00 89.19 95 GLU A CA 1
ATOM 776 C C . GLU A 1 95 ? -9.654 5.639 1.325 1.00 89.19 95 GLU A C 1
ATOM 778 O O . GLU A 1 95 ? -10.707 5.678 1.963 1.00 89.19 95 GLU A O 1
ATOM 783 N N . LEU A 1 96 ? -8.571 5.023 1.813 1.00 89.12 96 LEU A N 1
ATOM 784 C CA . LEU A 1 96 ? -8.551 4.393 3.135 1.00 89.12 96 LEU A CA 1
ATOM 785 C C . LEU A 1 96 ? -8.820 5.408 4.249 1.00 89.12 96 LEU A C 1
ATOM 787 O O . LEU A 1 96 ? -9.666 5.134 5.098 1.00 89.12 96 LEU A O 1
ATOM 791 N N . GLU A 1 97 ? -8.176 6.579 4.230 1.00 91.50 97 GLU A N 1
ATOM 792 C CA . GLU A 1 97 ? -8.377 7.641 5.227 1.00 91.50 97 GLU A CA 1
ATOM 793 C C . GLU A 1 97 ? -9.851 8.065 5.322 1.00 91.50 97 GLU A C 1
ATOM 795 O O . GLU A 1 97 ? -10.353 8.275 6.426 1.00 91.50 97 GLU A O 1
ATOM 800 N N . THR A 1 98 ? -10.583 8.100 4.202 1.00 91.38 98 THR A N 1
ATOM 801 C CA . THR A 1 98 ? -12.029 8.396 4.219 1.00 91.38 98 THR A CA 1
ATOM 802 C C . THR A 1 98 ? -12.879 7.304 4.878 1.00 91.38 98 THR A C 1
ATOM 804 O O . THR A 1 98 ? -13.955 7.598 5.395 1.00 91.38 98 THR A O 1
ATOM 807 N N . ILE A 1 99 ? -12.412 6.050 4.884 1.00 89.69 99 ILE A N 1
ATOM 808 C CA . ILE A 1 99 ? -13.146 4.899 5.430 1.00 89.69 99 ILE A CA 1
ATOM 809 C C . ILE A 1 99 ? -12.846 4.700 6.919 1.00 89.69 99 ILE A C 1
ATOM 811 O O . ILE A 1 99 ? -13.764 4.484 7.713 1.00 89.69 99 ILE A O 1
ATOM 815 N N . ILE A 1 100 ? -11.565 4.733 7.296 1.00 87.56 100 ILE A N 1
ATOM 816 C CA . ILE A 1 100 ? -11.112 4.413 8.661 1.00 87.56 100 ILE A CA 1
ATOM 817 C C . ILE A 1 100 ? -10.881 5.660 9.526 1.00 87.56 100 ILE A C 1
ATOM 819 O O . ILE A 1 100 ? -10.809 5.544 10.748 1.00 87.56 100 ILE A O 1
ATOM 823 N N . GLY A 1 101 ? -10.797 6.844 8.914 1.00 90.31 101 GLY A N 1
ATOM 824 C CA . GLY A 1 101 ? -10.492 8.108 9.582 1.00 90.31 101 GLY A CA 1
ATOM 825 C C . GLY A 1 101 ? -8.991 8.357 9.778 1.00 90.31 101 GLY A C 1
ATOM 826 O O . GLY A 1 101 ? -8.158 7.455 9.669 1.00 90.31 101 GLY A O 1
ATOM 827 N N . LYS A 1 102 ? -8.643 9.609 10.105 1.00 89.50 102 LYS A N 1
ATOM 828 C CA . LYS A 1 102 ? -7.251 10.072 10.278 1.00 89.50 102 LYS A CA 1
ATOM 829 C C . LYS A 1 102 ? -6.494 9.331 11.378 1.00 89.50 102 LYS A C 1
ATOM 831 O O . LYS A 1 102 ? -5.369 8.902 11.154 1.00 89.50 102 LYS A O 1
ATOM 836 N N . GLU A 1 103 ? -7.127 9.121 12.530 1.00 88.50 103 GLU A N 1
ATOM 837 C CA . GLU A 1 103 ? -6.490 8.463 13.680 1.00 88.50 103 GLU A CA 1
ATOM 838 C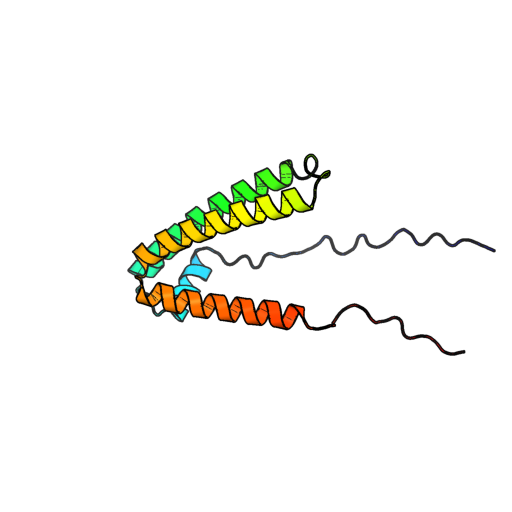 C . GLU A 1 103 ? -6.023 7.042 13.337 1.00 88.50 103 GLU A C 1
ATOM 840 O O . GLU A 1 103 ? -4.866 6.680 13.559 1.00 88.50 103 GLU A O 1
ATOM 845 N N . LYS A 1 104 ? -6.898 6.252 12.705 1.00 89.62 104 LYS A N 1
ATOM 846 C CA . LYS A 1 104 ? -6.581 4.887 12.268 1.00 89.62 104 LYS A CA 1
ATOM 847 C C . LYS A 1 104 ? -5.606 4.864 11.101 1.00 89.62 104 LYS A C 1
ATOM 849 O O . LYS A 1 104 ? -4.796 3.943 11.003 1.00 89.62 104 LYS A O 1
ATOM 854 N N . MET A 1 105 ? -5.640 5.880 10.241 1.00 89.62 105 MET A N 1
ATOM 855 C CA . MET A 1 105 ? -4.670 6.017 9.162 1.00 89.62 105 MET A CA 1
ATOM 856 C C . MET A 1 105 ? -3.252 6.275 9.692 1.00 89.62 105 MET A C 1
ATOM 858 O O . MET A 1 105 ? -2.287 5.719 9.165 1.00 89.62 105 MET A O 1
ATOM 862 N N . ASP A 1 106 ? -3.105 7.058 10.758 1.00 89.25 106 ASP A N 1
ATOM 863 C CA . ASP A 1 106 ? -1.801 7.313 11.374 1.00 89.25 106 ASP A CA 1
ATOM 864 C C . ASP A 1 106 ? -1.257 6.083 12.115 1.00 89.25 106 ASP A C 1
ATOM 866 O O . ASP A 1 106 ? -0.072 5.760 11.984 1.00 89.25 106 ASP A O 1
ATOM 870 N N . GLU A 1 107 ? -2.111 5.335 12.824 1.00 89.25 107 GLU A N 1
ATOM 871 C CA . GLU A 1 107 ? -1.754 4.016 13.375 1.00 89.25 107 GLU A CA 1
ATOM 872 C C . GLU A 1 107 ? -1.297 3.059 12.267 1.00 89.25 107 GLU A C 1
ATOM 874 O O . GLU A 1 107 ? -0.254 2.407 12.371 1.00 89.25 107 GLU A O 1
ATOM 879 N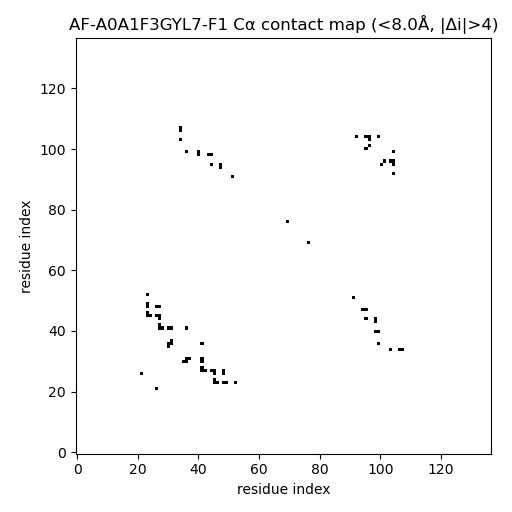 N . TRP A 1 108 ? -2.033 3.026 11.157 1.00 88.69 108 TRP A N 1
ATOM 880 C CA . TRP A 1 108 ? -1.705 2.190 10.013 1.00 88.69 108 TRP A CA 1
ATOM 881 C C . TRP A 1 108 ? -0.363 2.555 9.366 1.00 88.69 108 TRP A C 1
ATOM 883 O O . TRP A 1 108 ? 0.418 1.661 9.028 1.00 88.69 108 TRP A O 1
ATOM 893 N N . LYS A 1 109 ? -0.049 3.850 9.232 1.00 88.31 109 LYS A N 1
ATOM 894 C CA . LYS A 1 109 ? 1.259 4.314 8.737 1.00 88.31 109 LYS A CA 1
ATOM 895 C C . LYS A 1 109 ? 2.396 3.838 9.639 1.00 88.31 109 LYS A C 1
ATOM 897 O O . LYS A 1 109 ? 3.376 3.308 9.121 1.00 88.31 109 LYS A O 1
ATOM 902 N N . LYS A 1 110 ? 2.241 3.914 10.967 1.00 89.12 110 LYS A N 1
ATOM 903 C CA . LYS A 1 110 ? 3.243 3.394 11.921 1.00 89.12 110 LYS A CA 1
ATOM 904 C C . LYS A 1 110 ? 3.466 1.893 11.746 1.00 89.12 110 LYS A C 1
ATOM 906 O O . LYS A 1 110 ? 4.605 1.457 11.591 1.00 89.12 110 LYS A O 1
ATOM 911 N N . VAL A 1 111 ? 2.383 1.114 11.677 1.00 87.44 111 VAL A N 1
ATOM 912 C CA . VAL A 1 111 ? 2.446 -0.339 11.439 1.00 87.44 111 VAL A CA 1
ATOM 913 C C . VAL A 1 111 ? 3.153 -0.649 10.114 1.00 87.44 111 VAL A C 1
ATOM 915 O O . VAL A 1 111 ? 3.957 -1.582 10.026 1.00 87.44 111 VAL A O 1
ATOM 918 N N . ARG A 1 112 ? 2.881 0.134 9.066 1.00 85.44 112 ARG A N 1
ATOM 919 C CA . ARG A 1 112 ? 3.509 -0.014 7.750 1.00 85.44 112 ARG A CA 1
ATOM 920 C C . ARG A 1 112 ? 4.999 0.339 7.783 1.00 85.44 112 ARG A C 1
ATOM 922 O O . ARG A 1 112 ? 5.798 -0.379 7.179 1.00 85.44 112 ARG A O 1
ATOM 929 N N . ASP A 1 113 ? 5.382 1.389 8.498 1.00 86.00 113 ASP A N 1
ATOM 930 C CA . ASP A 1 113 ? 6.776 1.805 8.661 1.00 86.00 113 ASP A CA 1
ATOM 931 C C . ASP A 1 113 ? 7.585 0.778 9.456 1.00 86.00 113 ASP A C 1
ATOM 933 O O . ASP A 1 113 ? 8.716 0.460 9.088 1.00 86.00 113 ASP A O 1
ATOM 937 N N . GLU A 1 114 ? 7.011 0.200 10.509 1.00 86.31 114 GLU A N 1
ATOM 938 C CA . GLU A 1 114 ? 7.623 -0.895 11.269 1.00 86.31 114 GLU A CA 1
ATOM 939 C C . GLU A 1 114 ? 7.810 -2.152 10.410 1.00 86.31 114 GLU A C 1
ATOM 941 O O . GLU A 1 114 ? 8.896 -2.742 10.384 1.00 86.31 114 GLU A O 1
ATOM 946 N N . GLN A 1 115 ? 6.798 -2.527 9.621 1.00 81.19 115 GLN A N 1
ATOM 947 C CA . GLN A 1 115 ? 6.925 -3.609 8.639 1.00 81.19 115 GLN A CA 1
ATOM 948 C C . GLN A 1 115 ? 7.999 -3.303 7.586 1.00 81.19 115 GLN A C 1
ATOM 950 O O . GLN A 1 115 ? 8.771 -4.179 7.196 1.00 81.19 115 GLN A O 1
ATOM 955 N N . GLN A 1 116 ? 8.108 -2.053 7.136 1.00 78.19 116 GLN A N 1
ATOM 956 C CA . GLN A 1 116 ? 9.151 -1.670 6.192 1.00 78.19 116 GLN A CA 1
ATOM 957 C C . GLN A 1 116 ? 10.545 -1.735 6.832 1.00 78.19 116 GLN A C 1
ATOM 959 O O . GLN A 1 116 ? 11.490 -2.201 6.191 1.00 78.19 116 GLN A O 1
ATOM 964 N N . LYS A 1 117 ? 10.690 -1.295 8.086 1.00 79.94 117 LYS A N 1
ATOM 965 C CA . LYS A 1 117 ? 11.950 -1.349 8.839 1.00 79.94 117 LYS A CA 1
ATOM 966 C C . LYS A 1 117 ? 12.403 -2.783 9.076 1.00 79.94 117 LYS A C 1
ATOM 968 O O . LYS A 1 117 ? 13.578 -3.059 8.863 1.00 79.94 117 LYS A O 1
ATOM 973 N N . THR A 1 118 ? 11.501 -3.691 9.445 1.00 75.06 118 THR A N 1
ATOM 974 C CA . THR A 1 118 ? 11.829 -5.118 9.615 1.00 75.06 118 THR A CA 1
ATOM 975 C C . THR A 1 118 ? 12.284 -5.744 8.296 1.00 75.06 118 THR A C 1
ATOM 977 O O . THR A 1 118 ? 13.369 -6.315 8.242 1.00 75.06 118 THR A O 1
ATOM 980 N N . MET A 1 119 ? 11.573 -5.504 7.188 1.00 65.31 119 MET A N 1
ATOM 981 C CA . MET A 1 119 ? 11.998 -5.989 5.866 1.00 65.31 119 MET A CA 1
ATOM 982 C C . MET A 1 119 ? 13.336 -5.399 5.393 1.00 65.31 119 MET A C 1
ATOM 984 O O . MET A 1 119 ? 14.149 -6.100 4.790 1.00 65.31 119 MET A O 1
ATOM 988 N N . ARG A 1 120 ? 13.597 -4.112 5.660 1.00 64.06 120 ARG A N 1
ATOM 989 C CA . ARG A 1 120 ? 14.887 -3.467 5.348 1.00 64.06 120 ARG A CA 1
ATOM 990 C C . ARG A 1 120 ? 16.010 -3.927 6.283 1.00 64.06 120 ARG A C 1
ATOM 992 O O . ARG A 1 120 ? 17.156 -3.999 5.848 1.00 64.06 120 ARG A O 1
ATOM 999 N N . GLY A 1 121 ? 15.696 -4.229 7.539 1.00 58.06 121 GLY A N 1
ATOM 1000 C CA . GLY A 1 121 ? 16.621 -4.769 8.534 1.00 58.06 121 GLY A CA 1
ATOM 1001 C C . GLY A 1 121 ? 17.054 -6.195 8.199 1.00 58.06 121 GLY A C 1
ATOM 1002 O O . GLY A 1 121 ? 18.245 -6.490 8.225 1.00 58.06 121 GLY A O 1
ATOM 1003 N N . ASP A 1 122 ? 16.123 -7.046 7.764 1.00 52.47 122 ASP A N 1
ATOM 1004 C CA . ASP A 1 122 ? 16.427 -8.398 7.281 1.00 52.47 122 ASP A CA 1
ATOM 1005 C C . ASP A 1 122 ? 17.169 -8.399 5.938 1.00 52.47 122 ASP A C 1
ATOM 1007 O O . ASP A 1 122 ? 18.021 -9.256 5.707 1.00 52.47 122 ASP A O 1
ATOM 1011 N N . ALA A 1 123 ? 16.945 -7.400 5.076 1.00 52.09 123 ALA A N 1
ATOM 1012 C CA . ALA A 1 123 ? 17.736 -7.214 3.855 1.00 52.09 123 ALA A CA 1
ATOM 1013 C C . ALA A 1 123 ? 19.220 -6.881 4.129 1.00 52.09 123 ALA A C 1
ATOM 1015 O O . ALA A 1 123 ? 20.047 -7.020 3.228 1.00 52.09 123 ALA A O 1
ATOM 1016 N N . LYS A 1 124 ? 19.573 -6.474 5.361 1.00 48.12 124 LYS A N 1
ATOM 1017 C CA . LYS A 1 124 ? 20.965 -6.296 5.810 1.00 48.12 124 LYS A CA 1
ATOM 1018 C C . LYS A 1 124 ? 21.599 -7.571 6.379 1.00 48.12 124 LYS A C 1
ATOM 1020 O O . LYS A 1 124 ? 22.766 -7.516 6.756 1.00 48.12 124 LYS A O 1
ATOM 1025 N N . ARG A 1 125 ? 20.907 -8.720 6.437 1.00 48.66 125 ARG A N 1
ATOM 1026 C CA . ARG A 1 125 ? 21.557 -9.991 6.802 1.00 48.66 125 ARG A CA 1
ATOM 1027 C C . ARG A 1 125 ? 22.489 -10.436 5.663 1.00 48.66 125 ARG A C 1
ATOM 1029 O O . ARG A 1 125 ? 21.998 -10.729 4.570 1.00 48.66 125 ARG A O 1
ATOM 1036 N N . PRO A 1 126 ? 23.813 -10.550 5.887 1.00 48.44 126 PRO A N 1
ATOM 1037 C CA . PRO A 1 126 ? 24.754 -11.067 4.898 1.00 48.44 126 PRO A CA 1
ATOM 1038 C C . PRO A 1 126 ? 24.591 -12.593 4.808 1.00 48.44 126 PRO A C 1
ATOM 1040 O O . PRO A 1 126 ? 25.385 -13.357 5.336 1.00 48.44 126 PRO A O 1
ATOM 1043 N N . GLY A 1 127 ? 23.489 -13.053 4.215 1.00 52.66 127 GLY A N 1
ATOM 1044 C CA . GLY A 1 127 ? 23.017 -14.428 4.391 1.00 52.66 127 GLY A CA 1
ATOM 1045 C C . GLY A 1 127 ? 23.141 -15.359 3.190 1.00 52.66 127 GLY A C 1
ATOM 1046 O O . GLY A 1 127 ? 22.731 -16.505 3.317 1.00 52.66 127 GLY A O 1
ATOM 1047 N N . ARG A 1 128 ? 23.643 -14.918 2.024 1.00 50.88 128 ARG A N 1
ATOM 1048 C CA . ARG A 1 128 ? 23.841 -15.793 0.841 1.00 50.88 128 ARG A CA 1
ATOM 1049 C C . ARG A 1 128 ? 24.945 -15.319 -0.113 1.00 50.88 128 ARG A C 1
ATOM 1051 O O . ARG A 1 128 ? 24.743 -15.256 -1.323 1.00 50.88 128 ARG A O 1
ATOM 1058 N N . ARG A 1 129 ? 26.125 -14.974 0.403 1.00 50.50 129 ARG A N 1
ATOM 1059 C CA . ARG A 1 129 ? 27.311 -14.772 -0.450 1.00 50.50 129 ARG A CA 1
ATOM 1060 C C . ARG A 1 129 ? 28.603 -15.198 0.243 1.00 50.50 129 ARG A C 1
ATOM 1062 O O . ARG A 1 129 ? 29.562 -14.449 0.240 1.00 50.50 129 ARG A O 1
ATOM 1069 N N . ASN A 1 130 ? 28.607 -16.367 0.884 1.00 45.75 130 ASN A N 1
ATOM 1070 C CA . ASN A 1 130 ? 29.848 -17.081 1.192 1.00 45.75 130 ASN A CA 1
ATOM 1071 C C . ASN A 1 130 ? 29.548 -18.537 1.587 1.00 45.75 130 ASN A C 1
ATOM 1073 O O . ASN A 1 130 ? 29.295 -18.839 2.745 1.00 45.75 130 ASN A O 1
ATOM 1077 N N . MET A 1 131 ? 29.543 -19.440 0.609 1.00 49.28 131 MET A N 1
ATOM 1078 C CA . MET A 1 131 ? 29.823 -20.866 0.832 1.00 49.28 131 MET A CA 1
ATOM 1079 C C . MET A 1 131 ? 30.769 -21.363 -0.270 1.00 49.28 131 MET A C 1
ATOM 1081 O O . MET A 1 131 ? 30.512 -22.353 -0.943 1.00 49.28 131 MET A O 1
ATOM 1085 N N . GLN A 1 132 ? 31.872 -20.643 -0.475 1.00 43.09 132 GLN A N 1
ATOM 1086 C CA . GLN A 1 132 ? 33.101 -21.251 -0.972 1.00 43.09 132 GLN A CA 1
ATOM 1087 C C . GLN A 1 132 ? 34.064 -21.229 0.215 1.00 43.09 132 GLN A C 1
ATOM 1089 O O . GLN A 1 132 ? 34.709 -20.220 0.487 1.00 43.09 132 GLN A O 1
ATOM 1094 N N . ALA A 1 133 ? 34.092 -22.316 0.985 1.00 46.41 133 ALA A N 1
ATOM 1095 C CA . ALA A 1 133 ? 35.212 -22.552 1.881 1.00 46.41 133 ALA A CA 1
ATOM 1096 C C . ALA A 1 133 ? 36.444 -22.842 1.001 1.00 46.41 133 ALA A C 1
ATOM 1098 O O . ALA A 1 133 ? 36.334 -23.678 0.098 1.00 46.41 133 ALA A O 1
ATOM 1099 N N . PRO A 1 134 ? 37.595 -22.174 1.196 1.00 50.50 134 PRO A N 1
ATOM 1100 C CA . PRO A 1 134 ? 38.823 -22.600 0.546 1.00 50.50 134 PRO A CA 1
ATOM 1101 C C . PRO A 1 134 ? 39.235 -23.943 1.155 1.00 50.50 134 PRO A C 1
ATOM 1103 O O . PRO A 1 134 ? 39.526 -24.023 2.346 1.00 50.50 134 PRO A O 1
ATOM 1106 N N . GLN A 1 135 ? 39.239 -25.006 0.350 1.00 52.53 135 GLN A N 1
ATOM 1107 C CA . GLN A 1 135 ? 39.934 -26.231 0.729 1.00 52.53 135 GLN A CA 1
ATOM 1108 C C . GLN A 1 135 ? 41.434 -25.936 0.691 1.00 52.53 135 GLN A C 1
ATOM 1110 O O . GLN A 1 135 ? 42.024 -25.766 -0.377 1.00 52.53 135 GLN A O 1
ATOM 1115 N N . THR A 1 136 ? 42.028 -25.781 1.870 1.00 49.44 136 THR A N 1
ATOM 1116 C CA . THR A 1 136 ? 43.478 -25.785 2.045 1.00 49.44 136 THR A CA 1
ATOM 1117 C C . THR A 1 136 ? 44.004 -27.189 1.753 1.00 49.44 136 THR A C 1
ATOM 1119 O O . THR A 1 136 ? 43.385 -28.171 2.162 1.00 49.44 136 THR A O 1
ATOM 1122 N N . LYS A 1 137 ? 45.100 -27.237 0.992 1.00 43.69 137 LYS A N 1
ATOM 1123 C CA . LYS A 1 137 ? 45.843 -28.441 0.602 1.00 43.69 137 LYS A CA 1
ATOM 1124 C C . LYS A 1 137 ? 46.425 -29.184 1.797 1.00 43.69 137 LYS A C 1
ATOM 1126 O O . LYS A 1 137 ? 46.765 -28.496 2.785 1.00 43.69 137 LYS A O 1
#

Nearest PDB structures (foldseek):
  3kdw-assembly1_A-2  TM=4.972E-01  e=3.917E+00  Phocaeicola vulgatus ATCC 8482

Radius of gyration: 21.65 Å; Cα contacts (8 Å, |Δi|>4): 42; chains: 1; bounding box: 65×42×41 Å

Mean predicted aligned error: 12.88 Å